Protein AF-A0A9E5ZDX6-F1 (afdb_monomer)

Foldseek 3Di:
DPDPPPPPDPPPVPPPQDEDEDPPDDDQCPPHPQSKDKDQVFQFQWDWWAACAPPRHGGPDDGIDTDRHRHYDHDPPGDMDIGHGHYD

Radius of gyration: 18.99 Å; Cα contacts (8 Å, |Δi|>4): 140; chains: 1; bounding box: 30×60×38 Å

Structure (mmCIF, N/CA/C/O backbone):
data_AF-A0A9E5ZDX6-F1
#
_entry.id   AF-A0A9E5ZDX6-F1
#
loop_
_atom_site.group_PDB
_atom_site.id
_atom_site.type_symbol
_atom_site.label_atom_id
_atom_site.label_alt_id
_atom_site.label_comp_id
_atom_site.label_asym_id
_atom_site.label_entity_id
_atom_site.label_seq_id
_atom_site.pdbx_PDB_ins_code
_atom_site.Cartn_x
_atom_site.Cartn_y
_atom_site.Cartn_z
_atom_site.occupancy
_atom_site.B_iso_or_equiv
_atom_site.auth_seq_id
_atom_site.auth_comp_id
_atom_site.auth_asym_id
_atom_site.auth_atom_id
_atom_site.pdbx_PDB_model_num
ATOM 1 N N . MET A 1 1 ? 8.182 48.656 21.658 1.00 48.16 1 MET A N 1
ATOM 2 C CA . MET A 1 1 ? 7.336 47.706 20.901 1.00 48.16 1 MET A CA 1
ATOM 3 C C . MET A 1 1 ? 8.230 46.642 20.268 1.00 48.16 1 MET A C 1
ATOM 5 O O . MET A 1 1 ? 8.725 46.830 19.171 1.00 48.16 1 MET A O 1
ATOM 9 N N . LYS A 1 2 ? 8.542 45.574 21.009 1.00 51.75 2 LYS A N 1
ATOM 10 C CA . LYS A 1 2 ? 9.363 44.435 20.555 1.00 51.75 2 LYS A CA 1
ATOM 11 C C . LYS A 1 2 ? 8.796 43.155 21.180 1.00 51.75 2 LYS A C 1
ATOM 13 O O . LYS A 1 2 ? 9.427 42.564 22.042 1.00 51.75 2 LYS A O 1
ATOM 18 N N . LYS A 1 3 ? 7.538 42.824 20.875 1.00 53.25 3 LYS A N 1
ATOM 19 C CA . LYS A 1 3 ? 6.871 41.594 21.358 1.00 53.25 3 LYS A CA 1
ATOM 20 C C . LYS A 1 3 ? 5.888 40.991 20.336 1.00 53.25 3 LYS A C 1
ATOM 22 O O . LYS A 1 3 ? 5.020 40.225 20.716 1.00 53.25 3 LYS A O 1
ATOM 27 N N . ILE A 1 4 ? 6.004 41.339 19.051 1.00 56.19 4 ILE A N 1
ATOM 28 C CA . ILE A 1 4 ? 5.048 40.921 17.998 1.00 56.19 4 ILE A CA 1
ATOM 29 C C . ILE A 1 4 ? 5.682 40.005 16.931 1.00 56.19 4 ILE A C 1
ATOM 31 O O . ILE A 1 4 ? 5.052 39.653 15.947 1.00 56.19 4 ILE A O 1
ATOM 35 N N . ALA A 1 5 ? 6.902 39.513 17.159 1.00 52.41 5 ALA A N 1
ATOM 36 C CA . ALA A 1 5 ? 7.554 38.556 16.257 1.00 52.41 5 ALA A CA 1
ATOM 37 C C . ALA A 1 5 ? 7.347 37.075 16.653 1.00 52.41 5 ALA A C 1
ATOM 39 O O . ALA A 1 5 ? 8.144 36.236 16.257 1.00 52.41 5 ALA A O 1
ATOM 40 N N . PHE A 1 6 ? 6.324 36.739 17.453 1.00 51.59 6 PHE A N 1
ATOM 41 C CA . PHE A 1 6 ? 6.119 35.368 17.963 1.00 51.59 6 PHE A CA 1
ATOM 42 C C . PHE A 1 6 ? 4.831 34.694 17.469 1.00 51.59 6 PHE A C 1
ATOM 44 O O . PHE A 1 6 ? 4.301 33.803 18.121 1.00 51.59 6 PHE A O 1
ATOM 51 N N . LEU A 1 7 ? 4.303 35.123 16.323 1.00 45.78 7 LEU A N 1
ATOM 52 C CA . LEU A 1 7 ? 3.090 34.536 15.754 1.00 45.78 7 LEU A CA 1
ATOM 53 C C . LEU A 1 7 ? 3.202 34.405 14.231 1.00 45.78 7 LEU A C 1
A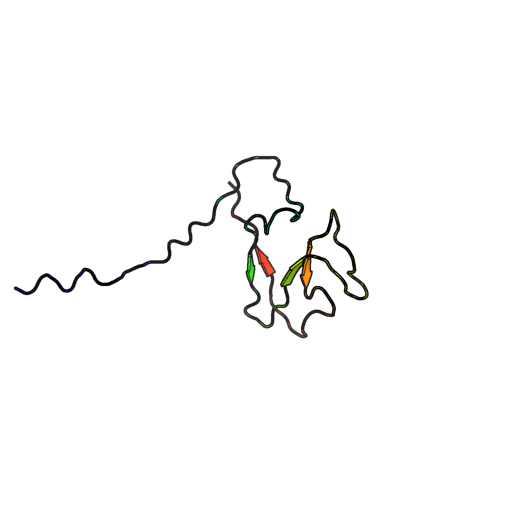TOM 55 O O . LEU A 1 7 ? 2.350 34.870 13.483 1.00 45.78 7 LEU A O 1
ATOM 59 N N . PHE A 1 8 ? 4.298 33.806 13.766 1.00 49.41 8 PHE A N 1
ATOM 60 C CA . PHE A 1 8 ? 4.433 33.369 12.381 1.00 49.41 8 PHE A CA 1
ATOM 61 C C . PHE A 1 8 ? 4.754 31.872 12.382 1.00 49.41 8 PHE A C 1
ATOM 63 O O . PHE A 1 8 ? 5.897 31.460 12.528 1.00 49.41 8 PHE A O 1
ATOM 70 N N . VAL A 1 9 ? 3.677 31.092 12.277 1.00 55.19 9 VAL A N 1
ATOM 71 C CA . VAL A 1 9 ? 3.633 29.761 11.660 1.00 55.19 9 VAL A CA 1
ATOM 72 C C . VAL A 1 9 ? 4.572 28.715 12.273 1.00 55.19 9 VAL A C 1
ATOM 74 O O . VAL A 1 9 ? 5.577 28.324 11.692 1.00 55.19 9 VAL A O 1
ATOM 77 N N . LEU A 1 10 ? 4.152 28.159 13.410 1.00 48.16 10 LEU A N 1
ATOM 78 C CA . LEU A 1 10 ? 4.376 26.742 13.691 1.00 48.16 10 LEU A CA 1
ATOM 79 C C . LEU A 1 10 ? 3.074 26.006 13.345 1.00 48.16 10 LEU A C 1
ATOM 81 O O . LEU A 1 10 ? 2.311 25.633 14.231 1.00 48.16 10 LEU A O 1
ATOM 85 N N . LEU A 1 11 ? 2.786 25.835 12.048 1.00 53.16 11 LEU A N 1
ATOM 86 C CA . LEU A 1 11 ? 1.937 24.715 11.638 1.00 53.16 11 LEU A CA 1
ATOM 87 C C . LEU A 1 11 ? 2.800 23.462 11.796 1.00 53.16 11 LEU A C 1
ATOM 89 O O . LEU A 1 11 ? 3.414 22.984 10.847 1.00 53.16 11 LEU A O 1
ATOM 93 N N . LEU A 1 12 ? 2.901 22.968 13.030 1.00 53.56 12 LEU A N 1
ATOM 94 C CA . LEU A 1 12 ? 3.254 21.575 13.238 1.00 53.56 12 LEU A CA 1
ATOM 95 C C . LEU A 1 12 ? 2.110 20.803 12.580 1.00 53.56 12 LEU A C 1
ATOM 97 O O . LEU A 1 12 ? 0.972 20.888 13.040 1.00 53.56 12 LEU A O 1
ATOM 101 N N . SER A 1 13 ? 2.373 20.147 11.453 1.00 58.47 13 SER A N 1
ATOM 102 C CA . SER A 1 13 ? 1.442 19.187 10.875 1.00 58.47 13 SER A CA 1
ATOM 103 C C . SER A 1 13 ? 1.168 18.139 11.950 1.00 58.47 13 SER A C 1
ATOM 105 O O . SER A 1 13 ? 2.006 17.276 12.216 1.00 58.47 13 SER A O 1
ATOM 107 N N . LEU A 1 14 ? 0.039 18.275 12.645 1.00 52.56 14 LEU A N 1
ATOM 108 C CA . LEU A 1 14 ? -0.450 17.251 13.550 1.00 52.56 14 LEU A CA 1
ATOM 109 C C . LEU A 1 14 ? -0.826 16.071 12.657 1.00 52.56 14 LEU A C 1
ATOM 111 O O . LEU A 1 14 ? -1.888 16.072 12.041 1.00 52.56 14 LEU A O 1
ATOM 115 N N . ASN A 1 15 ? 0.071 15.094 12.548 1.00 55.62 15 ASN A N 1
ATOM 116 C CA . ASN A 1 15 ? -0.234 13.805 11.942 1.00 55.62 15 ASN A CA 1
ATOM 117 C C . ASN A 1 15 ? -1.139 13.045 12.921 1.00 55.62 15 ASN A C 1
ATOM 119 O O . ASN A 1 15 ? -0.684 12.161 13.643 1.00 55.62 15 ASN A O 1
ATOM 123 N N . ILE A 1 16 ? -2.405 13.455 13.023 1.00 59.44 16 ILE A N 1
ATOM 124 C CA . ILE A 1 16 ? -3.422 12.670 13.718 1.00 59.44 16 ILE A CA 1
ATOM 125 C C . ILE A 1 16 ? -3.768 11.529 12.766 1.00 59.44 16 ILE A C 1
ATOM 127 O O . ILE A 1 16 ? -4.566 11.703 11.850 1.00 59.44 16 ILE A O 1
ATOM 131 N N . SER A 1 17 ? -3.114 10.382 12.941 1.00 67.06 17 SER A N 1
ATOM 132 C CA . SER A 1 17 ? -3.571 9.145 12.311 1.00 67.06 17 SER A CA 1
ATOM 133 C C . SER A 1 17 ? -4.834 8.702 13.049 1.00 67.06 17 SER A C 1
ATOM 135 O O . SER A 1 17 ? -4.829 8.606 14.278 1.00 67.06 17 SER A O 1
ATOM 137 N N . ALA A 1 18 ? -5.938 8.519 12.323 1.00 73.50 18 ALA A N 1
ATOM 138 C CA . ALA A 1 18 ? -7.146 7.946 12.900 1.00 73.50 18 ALA A CA 1
ATOM 139 C C . ALA A 1 18 ? -6.847 6.506 13.353 1.00 73.50 18 ALA A C 1
ATOM 141 O O . ALA A 1 18 ? -6.227 5.743 12.615 1.00 73.50 18 ALA A O 1
ATOM 142 N N . GLN A 1 19 ? -7.259 6.150 14.570 1.00 89.12 19 GLN A N 1
ATOM 143 C CA . GLN A 1 19 ? -7.066 4.812 15.127 1.00 89.12 19 GLN A CA 1
ATOM 144 C C . GLN A 1 19 ? -8.329 3.972 14.929 1.00 89.12 19 GLN A C 1
ATOM 146 O O . GLN A 1 19 ? -9.444 4.437 15.186 1.00 89.12 19 GLN A O 1
ATOM 151 N N . ILE A 1 20 ? -8.156 2.722 14.514 1.00 94.75 20 ILE A N 1
ATOM 152 C CA . ILE A 1 20 ? -9.225 1.730 14.479 1.00 94.75 20 ILE A CA 1
ATOM 153 C C . ILE A 1 20 ? -9.456 1.219 15.901 1.00 94.75 20 ILE A C 1
ATOM 155 O O . ILE A 1 20 ? -8.556 0.688 16.544 1.00 94.75 20 ILE A O 1
ATOM 159 N N . THR A 1 21 ? -10.683 1.397 16.384 1.00 94.94 21 THR A N 1
ATOM 160 C CA . THR A 1 21 ? -11.125 1.011 17.740 1.00 94.94 21 THR A CA 1
ATOM 161 C C . THR A 1 21 ? -12.372 0.120 17.719 1.00 94.94 21 THR A C 1
ATOM 163 O O . THR A 1 21 ? -12.873 -0.291 18.764 1.00 94.94 21 THR A O 1
ATOM 166 N N . SER A 1 22 ? -12.900 -0.179 16.526 1.00 93.69 22 SER A N 1
ATOM 167 C CA . SER A 1 22 ? -14.104 -0.988 16.329 1.00 93.69 22 SER A CA 1
ATOM 168 C C . SER A 1 22 ? -13.745 -2.330 15.706 1.00 93.69 22 SER A C 1
ATOM 170 O O . SER A 1 22 ? -13.072 -2.379 14.677 1.00 93.69 22 SER A O 1
ATOM 172 N N . TYR A 1 23 ? -14.251 -3.409 16.305 1.00 94.62 23 TYR A N 1
ATOM 173 C CA . TYR A 1 23 ? -13.926 -4.782 15.933 1.00 94.62 23 TYR A CA 1
ATOM 174 C C . TYR A 1 23 ? -15.189 -5.647 15.761 1.00 94.62 23 TYR A C 1
ATOM 176 O O . TYR A 1 23 ? -16.155 -5.454 16.503 1.00 94.62 23 TYR A O 1
ATOM 184 N N . PRO A 1 24 ? -15.190 -6.635 14.843 1.00 95.62 24 PRO A N 1
ATOM 185 C CA . PRO A 1 24 ? -14.105 -6.968 13.918 1.00 95.62 24 PRO A CA 1
ATOM 186 C C . PRO A 1 24 ? -13.915 -5.883 12.849 1.00 95.62 24 PRO A C 1
ATOM 188 O O . PRO A 1 24 ? -14.889 -5.358 12.315 1.00 95.62 24 PRO A O 1
ATOM 191 N N . TYR A 1 25 ? -12.659 -5.551 12.555 1.00 95.44 25 TYR A N 1
ATOM 192 C CA . TYR A 1 25 ? -12.313 -4.666 11.446 1.00 95.44 25 TYR A CA 1
ATOM 193 C C . TYR A 1 25 ? -12.163 -5.498 10.173 1.00 95.44 25 TYR A C 1
ATOM 195 O O . TYR A 1 25 ? -11.527 -6.554 10.189 1.00 95.44 25 TYR A O 1
ATOM 203 N N . SER A 1 26 ? -12.762 -5.020 9.088 1.00 96.38 26 SER A N 1
ATOM 204 C CA . SER A 1 26 ? -12.641 -5.589 7.751 1.00 96.38 26 SER A CA 1
ATOM 205 C C . SER A 1 26 ? -12.475 -4.442 6.773 1.00 96.38 26 SER A C 1
ATOM 207 O O . SER A 1 26 ? -13.201 -3.457 6.870 1.00 96.38 26 SER A O 1
ATOM 209 N N . GLU A 1 27 ? -11.554 -4.611 5.836 1.00 97.06 27 GLU A N 1
ATOM 210 C CA . GLU A 1 27 ? -11.260 -3.647 4.786 1.00 97.06 27 GLU A CA 1
ATOM 211 C C . GLU A 1 27 ? -11.172 -4.388 3.458 1.00 97.06 27 GLU A C 1
ATOM 213 O O . GLU A 1 27 ? -10.434 -5.372 3.351 1.00 97.06 27 GLU A O 1
ATOM 218 N N . ASP A 1 28 ? -11.965 -3.949 2.486 1.00 97.69 28 ASP A N 1
ATOM 219 C CA . ASP A 1 28 ? -11.994 -4.498 1.129 1.00 97.69 28 ASP A CA 1
ATOM 220 C C . ASP A 1 28 ? -11.481 -3.505 0.078 1.00 97.69 28 ASP A C 1
ATOM 222 O O . ASP A 1 28 ? -11.294 -3.898 -1.070 1.00 97.69 28 ASP A O 1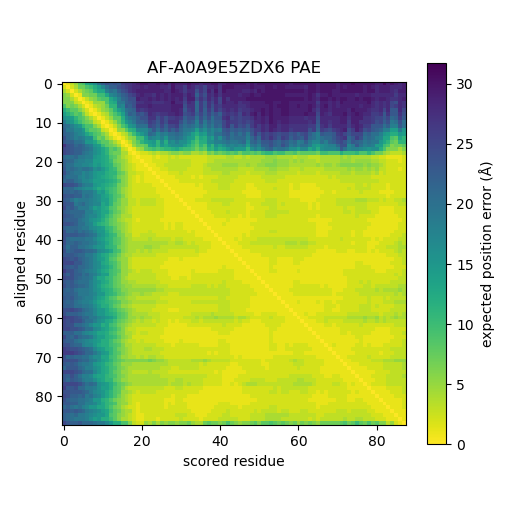
ATOM 226 N N . PHE A 1 29 ? -11.182 -2.265 0.486 1.00 98.25 29 PHE A N 1
ATOM 227 C CA . PHE A 1 29 ? -10.635 -1.174 -0.320 1.00 98.25 29 PHE A CA 1
ATOM 228 C C . PHE A 1 29 ? -11.538 -0.689 -1.465 1.00 98.25 29 PHE A C 1
ATOM 230 O O . PHE A 1 29 ? -11.091 0.004 -2.386 1.00 98.25 29 PHE A O 1
ATOM 237 N N . GLU A 1 30 ? -12.831 -1.015 -1.428 1.00 98.56 30 GLU A N 1
ATOM 238 C CA . GLU A 1 30 ? -13.770 -0.604 -2.477 1.00 98.56 30 GLU A CA 1
ATOM 239 C C . GLU A 1 30 ? -14.256 0.839 -2.305 1.00 98.56 30 GLU A C 1
ATOM 241 O O . GLU A 1 30 ? -14.694 1.465 -3.272 1.00 98.56 30 GLU A O 1
ATOM 246 N N . THR A 1 31 ? -14.175 1.374 -1.085 1.00 96.75 31 THR A N 1
ATOM 247 C CA . THR A 1 31 ? -14.611 2.745 -0.780 1.00 96.75 31 THR A CA 1
ATOM 248 C C . THR A 1 31 ? -13.457 3.741 -0.876 1.00 96.75 31 THR A C 1
ATOM 250 O O . THR A 1 31 ? -13.572 4.742 -1.585 1.00 96.75 31 THR A O 1
ATOM 253 N N . ASP A 1 32 ? -12.353 3.470 -0.182 1.00 95.69 32 ASP A N 1
ATOM 254 C CA . ASP A 1 32 ? -11.138 4.286 -0.160 1.00 95.69 32 ASP A CA 1
ATOM 255 C C . ASP A 1 32 ? -9.930 3.442 0.301 1.00 95.69 32 ASP A C 1
ATOM 257 O O . ASP A 1 32 ? -9.963 2.212 0.243 1.00 95.69 32 ASP A O 1
ATOM 261 N N . ASP A 1 33 ? -8.830 4.089 0.695 1.00 96.50 33 ASP A N 1
ATOM 262 C CA . ASP A 1 33 ? -7.629 3.406 1.181 1.00 96.50 33 ASP A CA 1
ATOM 263 C C . ASP A 1 33 ? -7.766 2.835 2.600 1.00 96.50 33 ASP A C 1
ATOM 265 O O . ASP A 1 33 ? -6.831 2.201 3.091 1.00 96.50 33 ASP A O 1
ATOM 269 N N . GLY A 1 34 ? -8.899 3.043 3.274 1.00 94.69 34 GLY A N 1
ATOM 270 C CA . GLY A 1 34 ? -9.131 2.598 4.643 1.00 94.69 34 GLY A CA 1
ATOM 271 C C . GLY A 1 34 ? -8.203 3.267 5.657 1.00 94.69 34 GLY A C 1
ATOM 272 O O . GLY A 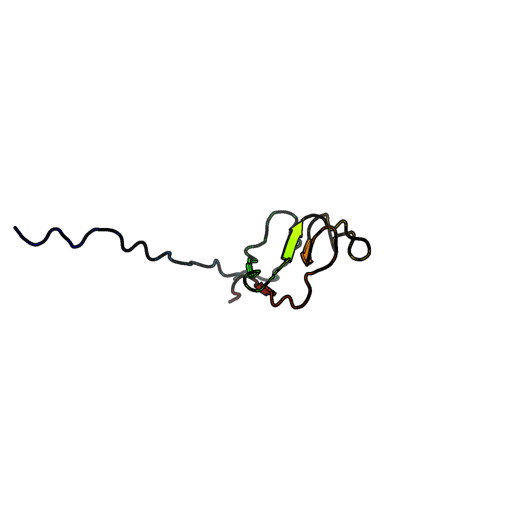1 34 ? -8.020 2.750 6.759 1.00 94.69 34 GLY A O 1
ATOM 273 N N . GLY A 1 35 ? -7.542 4.369 5.282 1.00 94.62 35 GLY A N 1
ATOM 274 C CA . GLY A 1 35 ? -6.450 4.985 6.032 1.00 94.62 35 GLY A CA 1
ATOM 275 C C . GLY A 1 35 ? -5.118 4.23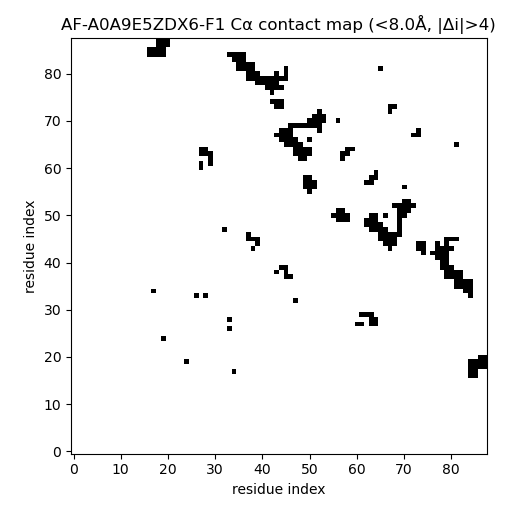1 5.949 1.00 94.62 35 GLY A C 1
ATOM 276 O O . GLY A 1 35 ? -4.193 4.559 6.697 1.00 94.62 35 GLY A O 1
ATOM 277 N N . TRP A 1 36 ? -4.997 3.224 5.078 1.00 96.94 36 TRP A N 1
ATOM 278 C CA . TRP A 1 36 ? -3.726 2.566 4.788 1.00 96.94 36 TRP A CA 1
ATOM 279 C C . TRP A 1 36 ? -2.843 3.472 3.935 1.00 96.94 36 TRP A C 1
ATOM 281 O O . TRP A 1 36 ? -3.299 4.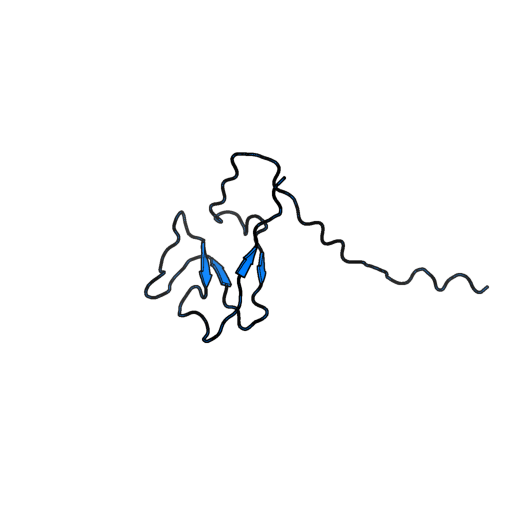115 2.993 1.00 96.94 36 TRP A O 1
ATOM 291 N N . VAL A 1 37 ? -1.548 3.503 4.241 1.00 96.81 37 VAL A N 1
ATOM 292 C CA . VAL A 1 37 ? -0.603 4.428 3.608 1.00 96.81 37 VAL A CA 1
ATOM 293 C C . VAL A 1 37 ? 0.580 3.668 3.032 1.00 96.81 37 VAL A C 1
ATOM 295 O O . VAL A 1 37 ? 1.304 2.982 3.756 1.00 96.81 37 VAL A O 1
ATOM 298 N N . ALA A 1 38 ? 0.806 3.832 1.731 1.00 98.12 38 ALA A N 1
ATOM 299 C CA . ALA A 1 38 ? 2.008 3.350 1.067 1.00 98.12 38 ALA A CA 1
ATOM 300 C C . ALA A 1 38 ? 3.209 4.264 1.354 1.00 98.12 38 ALA A C 1
ATOM 302 O O . ALA A 1 38 ? 3.171 5.464 1.076 1.00 98.12 38 ALA A O 1
ATOM 303 N N . ASP A 1 39 ? 4.304 3.681 1.838 1.00 97.94 39 ASP A N 1
ATOM 304 C CA . ASP A 1 39 ? 5.632 4.280 1.772 1.00 97.94 39 ASP A CA 1
ATOM 305 C C . ASP A 1 39 ? 6.350 3.750 0.530 1.00 97.94 39 ASP A C 1
ATOM 307 O O . ASP A 1 39 ? 6.843 2.622 0.497 1.00 97.94 39 ASP A O 1
ATOM 311 N N . ASN A 1 40 ? 6.404 4.596 -0.497 1.00 98.12 40 ASN A N 1
ATOM 312 C CA . ASN A 1 40 ? 7.109 4.323 -1.745 1.00 98.12 40 ASN A CA 1
ATOM 313 C C . ASN A 1 40 ? 8.446 5.075 -1.862 1.00 98.12 40 ASN A C 1
ATOM 315 O O . ASN A 1 40 ? 9.005 5.185 -2.956 1.00 98.12 40 ASN A O 1
ATOM 319 N N . THR A 1 41 ? 8.977 5.611 -0.759 1.00 97.94 41 THR A N 1
ATOM 320 C CA . THR A 1 41 ? 10.132 6.525 -0.771 1.00 97.94 41 THR A CA 1
ATOM 321 C C . THR A 1 41 ? 11.380 5.889 -1.387 1.00 97.94 41 THR A C 1
ATOM 323 O O . THR A 1 41 ? 12.121 6.558 -2.108 1.00 97.94 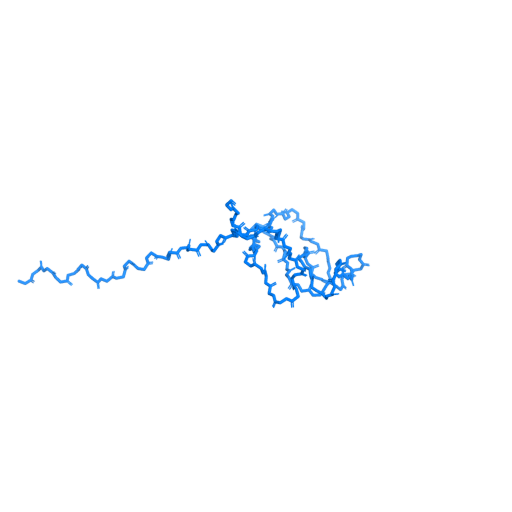41 THR A O 1
ATOM 326 N N . THR A 1 42 ? 11.608 4.590 -1.158 1.00 97.81 42 THR A N 1
ATOM 327 C CA . THR A 1 42 ? 12.755 3.869 -1.735 1.00 97.81 42 THR A CA 1
ATOM 328 C C . THR A 1 42 ? 12.320 3.031 -2.934 1.00 97.81 42 THR A C 1
ATOM 330 O O . THR A 1 42 ? 12.112 1.822 -2.836 1.00 97.81 42 THR A O 1
ATOM 333 N N . ASN A 1 43 ? 12.221 3.698 -4.089 1.00 97.25 43 ASN A N 1
ATOM 334 C CA . ASN A 1 43 ? 11.911 3.088 -5.390 1.00 97.25 43 ASN A CA 1
ATOM 335 C C . ASN A 1 43 ? 10.573 2.318 -5.420 1.00 97.25 43 ASN A C 1
ATOM 337 O O . ASN A 1 43 ? 10.445 1.335 -6.147 1.00 97.25 43 ASN A O 1
ATOM 341 N N . GLY A 1 44 ? 9.605 2.758 -4.610 1.00 98.06 44 GLY A N 1
ATOM 342 C CA . GLY A 1 44 ? 8.339 2.073 -4.388 1.00 98.06 44 GLY A CA 1
ATOM 343 C C . GLY A 1 44 ? 7.332 2.176 -5.529 1.00 98.06 44 GLY A C 1
ATOM 344 O O . GLY A 1 44 ? 7.274 3.186 -6.230 1.00 98.06 44 GLY A O 1
ATOM 345 N N . THR A 1 45 ? 6.504 1.147 -5.678 1.00 98.50 45 THR A N 1
ATOM 346 C CA . THR A 1 45 ? 5.457 1.017 -6.695 1.00 98.50 45 THR A CA 1
ATOM 347 C C . THR A 1 45 ? 4.104 0.600 -6.125 1.00 98.50 45 THR A C 1
ATOM 349 O O . THR A 1 45 ? 3.191 0.320 -6.904 1.00 98.50 45 THR A O 1
ATOM 352 N N . TRP A 1 46 ? 3.926 0.573 -4.798 1.00 98.62 46 TRP A N 1
ATOM 353 C CA . TRP A 1 46 ? 2.616 0.299 -4.205 1.00 98.62 46 TRP A CA 1
ATOM 354 C C . TRP A 1 46 ? 1.573 1.283 -4.722 1.00 98.62 46 TRP A C 1
ATOM 356 O O . TRP A 1 46 ? 1.748 2.500 -4.634 1.00 98.62 46 TRP A O 1
ATOM 366 N N . ALA A 1 47 ? 0.479 0.748 -5.240 1.00 98.56 47 ALA A N 1
ATOM 367 C CA . ALA A 1 47 ? -0.647 1.512 -5.738 1.00 98.56 47 ALA A CA 1
ATOM 368 C C . ALA A 1 47 ? -1.951 0.816 -5.353 1.00 98.56 47 ALA A C 1
ATOM 370 O O . ALA A 1 47 ? -2.033 -0.414 -5.367 1.00 98.56 47 ALA A O 1
ATOM 371 N N . LEU A 1 48 ? -2.958 1.623 -5.025 1.00 98.69 48 LEU A N 1
ATOM 372 C CA . LEU A 1 48 ? -4.321 1.175 -4.784 1.00 98.69 48 LEU A CA 1
ATOM 373 C C . LEU A 1 48 ? -5.153 1.368 -6.051 1.00 98.69 48 LEU A C 1
ATOM 375 O O . LEU A 1 48 ? -5.206 2.468 -6.603 1.00 98.69 48 LEU A O 1
ATOM 379 N N . GLY A 1 49 ? -5.808 0.305 -6.503 1.00 98.62 49 GLY A N 1
ATOM 380 C CA . GLY A 1 49 ? -6.737 0.349 -7.629 1.00 98.62 49 GLY A CA 1
ATOM 381 C C . GLY A 1 49 ? -6.973 -1.033 -8.223 1.00 98.62 49 GLY A C 1
ATOM 382 O O . GLY A 1 49 ? -6.649 -2.040 -7.599 1.00 98.62 49 GLY A O 1
ATOM 383 N N . ALA A 1 50 ? -7.507 -1.075 -9.444 1.00 98.69 50 ALA A N 1
ATOM 384 C CA . ALA A 1 50 ? -7.759 -2.318 -10.168 1.00 98.69 50 ALA A CA 1
ATOM 385 C C . ALA A 1 50 ? -6.467 -2.923 -10.750 1.00 98.69 50 ALA A C 1
ATOM 387 O O . ALA A 1 50 ? -5.871 -2.313 -11.649 1.00 98.69 50 ALA A O 1
ATOM 388 N N . PRO A 1 51 ? -6.026 -4.117 -10.306 1.00 98.62 51 PRO A N 1
ATOM 389 C CA . PRO A 1 51 ? -4.877 -4.779 -10.906 1.00 98.62 51 PRO A CA 1
ATOM 390 C C . PRO A 1 51 ? -5.195 -5.227 -12.337 1.00 98.62 51 PRO A C 1
ATOM 392 O O . PRO A 1 51 ? -6.257 -5.768 -12.624 1.00 98.62 51 PRO A O 1
ATOM 395 N N . THR A 1 52 ? -4.252 -5.008 -13.241 1.00 98.50 52 THR A N 1
ATOM 396 C CA . THR A 1 52 ? -4.311 -5.280 -14.685 1.00 98.50 52 THR A CA 1
ATOM 397 C C . THR A 1 52 ? -2.990 -5.863 -15.208 1.00 98.50 52 THR A C 1
ATOM 399 O O . THR A 1 52 ? -2.753 -5.885 -16.416 1.00 98.50 52 THR A O 1
ATOM 402 N N . GLY A 1 53 ? -2.110 -6.327 -14.311 1.00 97.94 53 GLY A N 1
ATOM 403 C CA . GLY A 1 53 ? -0.836 -6.951 -14.664 1.00 97.94 53 GLY A CA 1
ATOM 404 C C . GLY A 1 53 ? -1.011 -8.311 -15.342 1.00 97.94 53 GLY A C 1
ATOM 405 O O . GLY A 1 53 ? -2.113 -8.828 -15.476 1.00 97.94 53 GLY A O 1
ATOM 406 N N . ALA A 1 54 ? 0.086 -8.935 -15.774 1.00 97.38 54 ALA A N 1
ATOM 407 C CA . ALA A 1 54 ? 0.012 -10.252 -16.418 1.00 97.38 54 ALA A CA 1
ATOM 408 C C . ALA A 1 54 ? -0.302 -11.392 -15.428 1.00 97.38 54 ALA A C 1
ATOM 410 O O . ALA A 1 54 ? -0.970 -12.357 -15.797 1.00 97.38 54 ALA A O 1
ATOM 411 N N . VAL A 1 55 ? 0.188 -11.282 -14.185 1.00 96.62 55 VAL A N 1
ATOM 412 C CA . VAL A 1 55 ? 0.031 -12.304 -13.131 1.00 96.62 55 VAL A CA 1
ATOM 413 C C . VAL A 1 55 ? -0.992 -11.870 -12.083 1.00 96.62 55 VAL A C 1
ATOM 415 O O . VAL A 1 55 ? -1.946 -12.598 -11.827 1.00 96.62 55 VAL A O 1
ATOM 418 N N . ILE A 1 56 ? -0.819 -10.680 -11.498 1.00 97.62 56 ILE A N 1
ATOM 419 C CA . ILE A 1 56 ? -1.797 -10.082 -10.581 1.00 97.62 56 ILE A CA 1
ATOM 420 C C . ILE A 1 56 ? -2.713 -9.181 -11.413 1.00 97.62 56 ILE A C 1
ATOM 422 O O . ILE A 1 56 ? -2.365 -8.047 -11.741 1.00 97.62 56 ILE A O 1
ATOM 426 N N . ASN A 1 57 ? -3.856 -9.732 -11.815 1.00 97.94 57 ASN A N 1
ATOM 427 C CA . ASN A 1 57 ? -4.758 -9.143 -12.810 1.00 97.94 57 ASN A CA 1
ATOM 428 C C . ASN A 1 57 ? -6.202 -8.958 -12.315 1.00 97.94 57 ASN A C 1
ATOM 430 O O . ASN A 1 57 ? -7.096 -8.670 -13.108 1.00 97.94 57 ASN A O 1
ATOM 434 N N . SER A 1 58 ? -6.427 -9.147 -11.016 1.00 98.06 58 SER A N 1
ATOM 435 C CA . SER A 1 58 ? -7.692 -8.880 -10.338 1.00 98.06 58 SER A CA 1
ATOM 436 C C . SER A 1 58 ? -7.460 -8.671 -8.843 1.00 98.06 58 SER A C 1
ATOM 438 O O . SER A 1 58 ? -6.474 -9.163 -8.288 1.00 98.06 58 SER A O 1
ATOM 440 N N . ALA A 1 59 ? -8.386 -7.980 -8.182 1.00 98.38 59 ALA A N 1
ATOM 441 C CA . ALA A 1 59 ? -8.424 -7.890 -6.726 1.00 98.38 59 ALA A CA 1
ATOM 442 C C . ALA A 1 59 ? -8.914 -9.204 -6.085 1.00 98.38 59 ALA A C 1
ATOM 444 O O . ALA A 1 59 ? -9.526 -10.047 -6.745 1.00 98.38 59 ALA A O 1
ATOM 445 N N . GLY A 1 60 ? -8.635 -9.385 -4.788 1.00 96.12 60 GLY A N 1
ATOM 446 C CA . GLY A 1 60 ? -9.118 -10.539 -4.014 1.00 96.12 60 GLY A CA 1
ATOM 447 C C . GLY A 1 60 ? -10.622 -10.490 -3.715 1.00 96.12 60 GLY A C 1
ATOM 448 O O . GLY A 1 60 ? -11.263 -11.529 -3.564 1.00 96.12 60 GLY A O 1
ATOM 449 N N . SER A 1 61 ? -11.187 -9.287 -3.682 1.00 96.69 61 SER A N 1
ATOM 450 C CA . SER A 1 61 ? -12.613 -8.981 -3.588 1.00 96.69 61 SER A CA 1
ATOM 451 C C . SER A 1 61 ? -12.884 -7.714 -4.387 1.00 96.69 61 SER A C 1
ATOM 453 O O . SER A 1 61 ? -11.993 -6.882 -4.504 1.00 96.69 61 SER A O 1
ATOM 455 N N . GLY A 1 62 ? -14.094 -7.570 -4.930 1.00 97.56 62 GLY A N 1
ATOM 456 C CA . GLY A 1 62 ? -14.476 -6.349 -5.637 1.00 97.56 62 GLY A CA 1
ATOM 457 C C . GLY A 1 62 ? -13.541 -6.012 -6.803 1.00 97.56 62 GLY A C 1
ATOM 458 O O . GLY A 1 62 ? -13.294 -6.851 -7.673 1.00 97.56 62 GLY A O 1
ATOM 459 N N . THR A 1 63 ? -13.067 -4.772 -6.829 1.00 98.50 63 THR A N 1
ATOM 460 C CA . THR A 1 63 ? -12.291 -4.177 -7.918 1.00 98.50 63 THR A CA 1
ATOM 461 C C . THR A 1 63 ? -10.890 -3.774 -7.478 1.00 98.50 63 THR A C 1
ATOM 463 O O . THR A 1 63 ? -9.954 -3.927 -8.261 1.00 98.50 63 THR A O 1
ATOM 466 N N . ASN A 1 64 ? -10.729 -3.258 -6.263 1.00 98.69 64 ASN A N 1
ATOM 467 C CA . ASN A 1 64 ? -9.525 -2.581 -5.812 1.00 98.69 64 ASN A CA 1
ATOM 468 C C . ASN A 1 64 ? -8.663 -3.473 -4.916 1.00 98.69 64 ASN A C 1
ATOM 470 O O . ASN A 1 64 ? -9.140 -4.247 -4.093 1.00 98.69 64 ASN A O 1
ATOM 474 N N . ALA A 1 65 ? -7.350 -3.335 -5.058 1.00 98.50 65 ALA A N 1
ATOM 475 C CA . ALA A 1 65 ? -6.382 -3.903 -4.136 1.00 98.50 65 ALA A CA 1
ATOM 476 C C . ALA A 1 65 ? -5.122 -3.038 -4.098 1.00 98.50 65 ALA A C 1
ATOM 478 O O . ALA A 1 65 ? -4.766 -2.386 -5.083 1.00 98.50 65 ALA A O 1
ATOM 479 N N . TRP A 1 66 ? -4.414 -3.075 -2.972 1.00 98.62 66 TRP A N 1
ATOM 480 C CA . TRP A 1 66 ? -3.023 -2.643 -2.927 1.00 98.62 66 TRP A CA 1
ATOM 481 C C . TRP A 1 66 ? -2.146 -3.684 -3.623 1.00 98.62 66 TRP A C 1
ATOM 483 O O . TRP A 1 66 ? -2.136 -4.853 -3.234 1.00 98.62 66 TRP A O 1
ATOM 493 N N . VAL A 1 67 ? -1.387 -3.262 -4.633 1.00 98.50 67 VAL A N 1
ATOM 494 C CA . VAL A 1 67 ? -0.396 -4.098 -5.330 1.00 98.50 67 VAL A CA 1
ATOM 495 C C . VAL A 1 67 ? 0.840 -3.275 -5.684 1.00 98.50 67 VAL A C 1
ATOM 497 O O . VAL A 1 67 ? 0.763 -2.057 -5.848 1.00 98.50 67 VAL A O 1
ATOM 500 N N . THR A 1 68 ? 1.987 -3.930 -5.836 1.00 98.00 68 THR A N 1
ATOM 501 C CA . THR A 1 68 ? 3.192 -3.310 -6.403 1.00 98.00 68 THR A CA 1
ATOM 502 C C . THR A 1 68 ? 3.051 -3.241 -7.923 1.00 98.00 68 THR A C 1
ATOM 504 O O . THR A 1 68 ? 3.167 -4.270 -8.586 1.00 98.00 68 THR A O 1
ATOM 507 N N . ASN A 1 69 ? 2.791 -2.038 -8.445 1.00 98.06 69 ASN A N 1
ATOM 508 C CA . ASN A 1 69 ? 2.448 -1.725 -9.835 1.00 98.06 69 ASN A CA 1
ATOM 509 C C . ASN A 1 69 ? 1.152 -2.397 -10.334 1.00 98.06 69 ASN A C 1
ATOM 511 O O . ASN A 1 69 ? 1.079 -3.601 -10.551 1.00 98.06 69 ASN A O 1
ATOM 515 N N . LEU A 1 70 ? 0.122 -1.590 -10.609 1.00 98.50 70 LEU A N 1
ATOM 516 C CA . LEU A 1 70 ? -1.182 -2.096 -11.050 1.00 98.50 70 LEU A CA 1
ATOM 517 C C . LEU A 1 70 ? -1.146 -2.817 -12.399 1.00 98.50 70 LEU A C 1
ATOM 519 O O . LEU A 1 70 ? -1.997 -3.659 -12.636 1.00 98.50 70 LEU A O 1
ATOM 523 N N . SER A 1 71 ? -0.220 -2.489 -13.300 1.00 98.19 71 SER A N 1
ATOM 524 C CA . SER A 1 71 ? -0.270 -2.954 -14.701 1.00 98.19 71 SER A CA 1
ATOM 525 C C . SER A 1 71 ? 0.988 -3.686 -15.163 1.00 98.19 71 SER A C 1
ATOM 527 O O . SER A 1 71 ? 1.093 -4.073 -16.326 1.00 98.19 71 SER A O 1
ATOM 529 N N . GLY A 1 72 ? 1.952 -3.891 -14.269 1.00 96.50 72 GLY A N 1
ATOM 530 C CA . GLY A 1 72 ? 3.251 -4.444 -14.623 1.00 96.50 72 GLY A CA 1
ATOM 531 C C . GLY A 1 72 ? 4.025 -4.931 -13.412 1.00 96.50 72 GLY A C 1
ATOM 532 O O . GLY A 1 72 ? 3.454 -5.181 -12.356 1.00 96.50 72 GLY A O 1
ATOM 533 N N . ASP A 1 73 ? 5.332 -5.067 -13.591 1.00 97.12 73 ASP A N 1
ATOM 534 C CA . ASP A 1 73 ? 6.218 -5.567 -12.548 1.00 97.12 73 ASP A CA 1
ATOM 535 C C . ASP A 1 73 ? 6.563 -4.477 -11.523 1.00 97.12 73 ASP A C 1
ATOM 537 O O . ASP A 1 73 ? 6.555 -3.276 -11.824 1.00 97.12 73 ASP A O 1
ATOM 541 N N . TYR A 1 74 ? 6.906 -4.916 -10.313 1.00 97.31 74 TYR A N 1
ATOM 542 C CA . TYR A 1 74 ? 7.518 -4.073 -9.289 1.00 97.31 74 TYR A CA 1
ATOM 543 C C . TYR A 1 74 ? 8.934 -3.644 -9.706 1.00 97.31 74 TYR A C 1
ATOM 545 O O . TYR A 1 74 ? 9.580 -4.275 -10.552 1.00 97.31 74 TYR A O 1
ATOM 553 N N . ASN A 1 75 ? 9.455 -2.578 -9.098 1.00 98.25 75 ASN A N 1
ATOM 554 C CA . ASN A 1 75 ? 10.780 -2.088 -9.458 1.00 98.25 75 ASN A CA 1
ATOM 555 C C . ASN A 1 75 ? 11.900 -2.973 -8.886 1.00 98.25 75 ASN A C 1
ATOM 557 O O . ASN A 1 75 ? 11.845 -3.473 -7.763 1.00 98.25 75 ASN A O 1
ATOM 561 N N . SER A 1 76 ? 13.001 -3.106 -9.630 1.00 97.88 76 SER A N 1
ATOM 562 C CA . SER A 1 76 ? 14.198 -3.781 -9.112 1.00 97.88 76 SER A CA 1
ATOM 56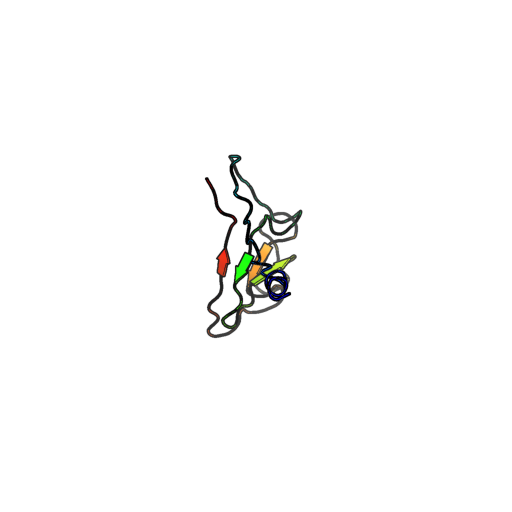3 C C . SER A 1 76 ? 14.752 -3.058 -7.880 1.00 97.88 76 SER A C 1
ATOM 565 O O . SER A 1 76 ? 14.962 -1.846 -7.913 1.00 97.88 76 SER A O 1
ATO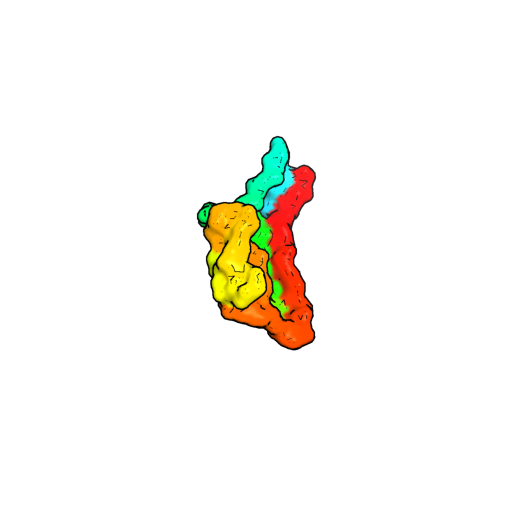M 567 N N . ASN A 1 77 ? 15.059 -3.817 -6.824 1.00 96.94 77 ASN A N 1
ATOM 568 C CA . ASN A 1 77 ? 15.569 -3.302 -5.543 1.00 96.94 77 ASN A CA 1
ATOM 569 C C . ASN A 1 77 ? 14.637 -2.282 -4.861 1.00 96.94 77 ASN A C 1
ATOM 571 O O . ASN A 1 77 ? 15.103 -1.377 -4.169 1.00 96.94 77 ASN A O 1
ATOM 575 N N . GLU A 1 78 ? 13.330 -2.404 -5.080 1.00 97.94 78 GLU A N 1
ATOM 576 C CA . GLU A 1 78 ? 12.323 -1.675 -4.318 1.00 97.94 78 GLU A CA 1
ATOM 577 C C . GLU A 1 78 ? 12.378 -2.038 -2.823 1.00 97.94 78 GLU A C 1
ATOM 579 O O . GLU A 1 78 ? 12.529 -3.205 -2.458 1.00 97.94 78 GLU A O 1
ATOM 584 N N . ASN A 1 79 ? 12.260 -1.026 -1.960 1.00 98.19 79 ASN A N 1
ATOM 585 C CA . ASN A 1 79 ? 12.120 -1.185 -0.514 1.00 98.19 79 ASN A CA 1
ATOM 586 C C . ASN A 1 79 ? 10.982 -0.283 -0.025 1.00 98.19 79 ASN A C 1
ATOM 588 O O . ASN A 1 79 ? 11.182 0.891 0.290 1.00 98.19 79 ASN A O 1
ATOM 592 N N . SER A 1 80 ? 9.779 -0.835 -0.030 1.00 98.25 80 SER A N 1
ATOM 593 C CA . SER A 1 80 ? 8.522 -0.117 0.157 1.00 98.25 80 SER A CA 1
ATOM 594 C C . SER A 1 80 ? 7.532 -0.991 0.928 1.00 98.25 80 SER A C 1
ATOM 596 O O . SER A 1 80 ? 7.683 -2.215 1.004 1.00 98.25 80 SER A O 1
ATOM 598 N N . TRP A 1 81 ? 6.507 -0.379 1.514 1.00 98.44 81 TRP A N 1
ATOM 599 C CA . TRP A 1 81 ? 5.471 -1.095 2.260 1.00 98.44 81 TRP A CA 1
ATOM 600 C C . TRP A 1 81 ? 4.170 -0.297 2.304 1.00 98.44 81 TRP A C 1
ATOM 602 O O . TRP A 1 81 ? 4.172 0.916 2.115 1.00 98.44 81 TRP A O 1
ATOM 612 N N . VAL A 1 82 ? 3.059 -0.968 2.606 1.00 98.44 82 VAL A N 1
ATOM 613 C CA . VAL A 1 82 ? 1.797 -0.316 2.977 1.00 98.44 82 VAL A CA 1
ATOM 614 C C . VAL A 1 82 ? 1.581 -0.528 4.468 1.00 98.44 82 VAL A C 1
ATOM 616 O O . VAL A 1 82 ? 1.623 -1.657 4.954 1.00 98.44 82 VAL A O 1
ATOM 619 N N . THR A 1 83 ? 1.388 0.562 5.202 1.00 97.44 83 THR A N 1
ATOM 620 C CA . THR A 1 83 ? 1.136 0.546 6.645 1.00 97.44 83 THR A CA 1
ATOM 621 C C . THR A 1 83 ? -0.349 0.739 6.889 1.00 97.44 83 THR A C 1
ATOM 623 O O . THR A 1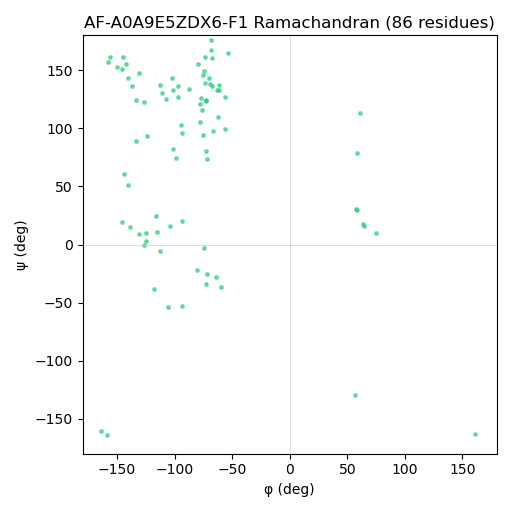 83 ? -0.948 1.645 6.315 1.00 97.44 83 THR A O 1
ATOM 626 N N . SER A 1 84 ? -0.939 -0.081 7.751 1.00 95.81 84 SER A N 1
ATOM 627 C CA . SER A 1 84 ? -2.315 0.120 8.193 1.00 95.81 84 SER A CA 1
ATOM 628 C C . SER A 1 84 ? -2.452 1.372 9.070 1.00 95.81 84 SER A C 1
ATOM 630 O O . SER A 1 84 ? -1.452 1.868 9.603 1.00 95.81 84 SER A O 1
ATOM 632 N N . PRO A 1 85 ? -3.683 1.835 9.335 1.00 94.69 85 PRO A N 1
ATOM 633 C CA . PRO A 1 85 ? -3.938 2.671 10.500 1.00 94.69 85 PRO A CA 1
ATOM 634 C C . PRO A 1 85 ? -3.446 2.007 11.794 1.00 94.69 85 PRO A C 1
ATOM 636 O O . PRO A 1 85 ? -3.203 0.796 11.852 1.00 94.69 85 PRO A O 1
ATOM 639 N N . VAL A 1 86 ? -3.338 2.797 12.860 1.00 93.00 86 VAL A N 1
ATOM 640 C CA . VAL A 1 86 ? -3.090 2.263 14.206 1.00 93.00 86 VAL A CA 1
ATOM 641 C C . VAL A 1 86 ? -4.344 1.529 14.692 1.00 93.00 86 VAL A C 1
ATOM 643 O O . VAL A 1 86 ? -5.457 1.983 14.440 1.00 93.00 86 VAL A O 1
ATOM 646 N N . PHE A 1 87 ? -4.170 0.427 15.417 1.00 93.31 87 PHE A N 1
ATOM 647 C CA . PHE A 1 87 ? -5.242 -0.321 16.083 1.00 93.31 87 PHE A CA 1
ATOM 648 C C . PHE A 1 87 ? -5.073 -0.200 17.605 1.00 93.31 87 PHE A C 1
ATOM 650 O O . PHE A 1 87 ? -3.934 -0.238 18.075 1.00 93.31 87 PHE A O 1
ATOM 657 N N . ASP A 1 88 ? -6.166 0.009 18.353 1.00 85.81 88 ASP A N 1
ATOM 658 C CA . ASP A 1 88 ? -6.194 -0.010 19.841 1.00 85.81 88 ASP A CA 1
ATOM 659 C C . ASP A 1 88 ? -6.622 -1.368 20.400 1.00 85.81 88 ASP A C 1
ATOM 661 O O . ASP A 1 88 ? -7.720 -1.827 19.999 1.00 85.81 88 ASP A O 1
#

Solvent-accessible surface area (backbone atoms only — not comparable to full-atom values): 5697 Å² total; per-residue (Å²): 144,90,81,81,87,83,81,78,81,84,78,70,81,77,81,75,73,68,63,49,79,66,80,90,74,83,84,62,48,75,87,49,67,81,70,44,45,69,45,41,86,43,61,35,40,67,36,79,37,62,28,57,15,94,82,60,49,61,33,96,48,90,51,19,34,80,36,51,30,40,64,46,76,59,52,88,87,46,56,56,52,73,43,70,47,51,74,112

Sequence (88 aa):
MKKIAFLFVLLLSLNISAQITSYPYSEDFETDDGGWVADNTTNGTWALGAPTGAVINSAGSGTNAWVTNLSGDYNSNENSWVTSPVFD

Mean predicted aligned error: 8.18 Å

pLDDT: mean 88.33, std 17.4, range [45.78, 98.69]

Secondary structure (DSSP, 8-state):
----SS-S--------PPEE-SSS----SSSS-TT-EEEEEET--EEEE---SSSS-S-SSSS-EEEESSSSPPPTT-EEEEEPPEE-